Protein AF-O52167-F1 (afdb_monomer)

Sequence (144 aa):
MIRKQKMHEWLSVMEVNFSRTAKHECRLSRRKIILKLGDSGFYNKRTESLEGAYGLRHIWDKHRVEIGATSAEDIVIFLESILLAGAEVLIDPKKGQNKAIVVESGTGMMILELKKPNGEDPYYSIITAYDRKSHPGTKLHTLI

Foldseek 3Di:
DDDDDDDDDDKDKDFAAADDDDDPPPVNHGAIEIAGCWDDFDQDPVVRDTHPIFGLVCCVVPACVQLVHPDSVSVVVLVVVLSDFFWWWFFDPVPPPFWGTWTGDPQWIWTWGWDDDPPDDIHTYTGYIHRDDDDPGHTDDTGD

Mean predicted aligned error: 10.57 Å

Secondary structure (DSSP, 8-state):
-----------EEEE------SSS--TTTT-EEEE-S----EEETTTTEEES--SHHHHHHHTTTTTT-SSHHHHHHHHHHHTSTTPEEEE-TTS-TTS-EEEE-SS-EEEEEEE--TTS--EEEEEEEES----SSEEEEE--

Structure (mmCIF, N/CA/C/O backbone):
data_AF-O52167-F1
#
_entry.id   AF-O52167-F1
#
loop_
_atom_site.group_PDB
_atom_site.id
_atom_site.type_symbol
_atom_site.label_atom_id
_atom_site.label_alt_id
_atom_site.label_comp_id
_atom_site.label_asym_id
_atom_site.label_entity_id
_atom_site.label_seq_id
_atom_site.pdbx_PDB_ins_code
_atom_site.Cartn_x
_atom_site.Cartn_y
_atom_site.Cartn_z
_atom_site.occupancy
_atom_site.B_iso_or_equiv
_atom_site.auth_seq_id
_atom_site.auth_comp_id
_atom_site.auth_asym_id
_atom_site.auth_atom_id
_atom_site.pdbx_PDB_model_num
ATOM 1 N N . MET A 1 1 ? 21.454 27.025 -6.828 1.00 29.28 1 MET A N 1
ATOM 2 C CA . MET A 1 1 ? 20.191 27.622 -6.338 1.00 29.28 1 MET A CA 1
ATOM 3 C C . MET A 1 1 ? 19.038 26.802 -6.912 1.00 29.28 1 MET A C 1
ATOM 5 O O . MET A 1 1 ? 18.626 27.043 -8.035 1.00 29.28 1 MET A O 1
ATOM 9 N N . ILE A 1 2 ? 18.611 25.741 -6.220 1.00 26.80 2 ILE A N 1
ATOM 10 C CA . ILE A 1 2 ? 17.579 24.817 -6.724 1.00 26.80 2 ILE A CA 1
ATOM 11 C C . ILE A 1 2 ? 16.227 25.297 -6.192 1.00 26.80 2 ILE A C 1
ATOM 13 O O . ILE A 1 2 ? 16.041 25.440 -4.983 1.00 26.80 2 ILE A O 1
ATOM 17 N N . ARG A 1 3 ? 15.320 25.634 -7.114 1.00 24.84 3 ARG A N 1
ATOM 18 C CA . ARG A 1 3 ? 13.980 26.156 -6.826 1.00 24.84 3 ARG A CA 1
ATOM 19 C C . ARG A 1 3 ? 13.163 25.100 -6.074 1.00 24.84 3 ARG A C 1
ATOM 21 O O . ARG A 1 3 ? 12.954 24.005 -6.581 1.00 24.84 3 ARG A O 1
ATOM 28 N N . LYS A 1 4 ? 12.672 25.450 -4.881 1.00 29.34 4 LYS A N 1
ATOM 29 C CA . LYS A 1 4 ? 11.627 24.699 -4.172 1.00 29.34 4 LYS A CA 1
ATOM 30 C C . LYS A 1 4 ? 10.328 24.827 -4.969 1.00 29.34 4 LYS A C 1
ATOM 32 O O . LYS A 1 4 ? 9.713 25.892 -4.974 1.00 29.34 4 LYS A O 1
ATOM 37 N N . GLN A 1 5 ? 9.941 23.770 -5.669 1.00 30.61 5 GLN A N 1
ATOM 38 C CA . GLN A 1 5 ? 8.659 23.693 -6.361 1.00 30.61 5 GLN A CA 1
ATOM 39 C C . GLN A 1 5 ? 7.575 23.382 -5.317 1.00 30.61 5 GLN A C 1
ATOM 41 O O . GLN A 1 5 ? 7.679 22.409 -4.572 1.00 30.61 5 GLN A O 1
ATOM 46 N N . LYS A 1 6 ? 6.579 24.268 -5.202 1.00 30.95 6 LYS A N 1
ATOM 47 C CA . LYS A 1 6 ? 5.381 24.081 -4.372 1.00 30.95 6 LYS A CA 1
ATOM 48 C C . LYS A 1 6 ? 4.637 22.829 -4.854 1.00 30.95 6 LYS A C 1
ATOM 50 O O . LYS A 1 6 ? 4.077 22.850 -5.945 1.00 30.95 6 LYS A O 1
ATOM 55 N N . MET A 1 7 ? 4.616 21.771 -4.045 1.00 30.64 7 MET A N 1
ATOM 56 C CA . MET A 1 7 ? 3.681 20.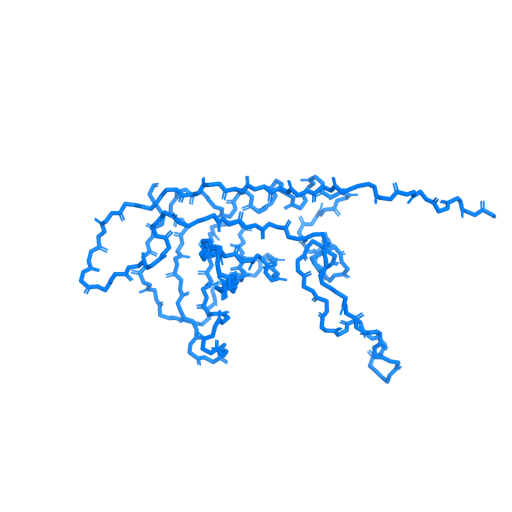654 -4.209 1.00 30.64 7 MET A CA 1
ATOM 57 C C . MET A 1 7 ? 2.301 21.126 -3.741 1.00 30.64 7 MET A C 1
ATOM 59 O O . MET A 1 7 ? 2.058 21.232 -2.542 1.00 30.64 7 MET A O 1
ATOM 63 N N . HIS A 1 8 ? 1.437 21.479 -4.691 1.00 31.03 8 HIS A N 1
ATOM 64 C CA . HIS A 1 8 ? 0.006 21.640 -4.446 1.00 31.03 8 HIS A CA 1
ATOM 65 C C . HIS A 1 8 ? -0.649 20.255 -4.299 1.00 31.03 8 HIS A C 1
ATOM 67 O O . HIS A 1 8 ? -0.150 19.271 -4.842 1.00 31.03 8 HIS A O 1
ATOM 73 N N . GLU A 1 9 ? -1.702 20.190 -3.486 1.00 34.00 9 GLU A N 1
ATOM 74 C CA . GLU A 1 9 ? -2.357 18.976 -2.990 1.00 34.00 9 GLU A CA 1
ATOM 75 C C . GLU A 1 9 ? -2.785 17.999 -4.096 1.00 34.00 9 GLU A C 1
ATOM 77 O O . GLU A 1 9 ? -3.625 18.327 -4.928 1.00 34.00 9 GLU A O 1
ATOM 82 N N . TRP A 1 10 ? -2.270 16.768 -4.041 1.00 37.44 10 TRP A N 1
ATOM 83 C CA . TRP A 1 10 ? -2.820 15.622 -4.764 1.00 37.44 10 TRP A CA 1
ATOM 84 C C . TRP A 1 10 ? -3.394 14.638 -3.740 1.00 37.44 10 TRP A C 1
ATOM 86 O O . TRP A 1 10 ? -2.651 13.936 -3.054 1.00 37.44 10 TRP A O 1
ATOM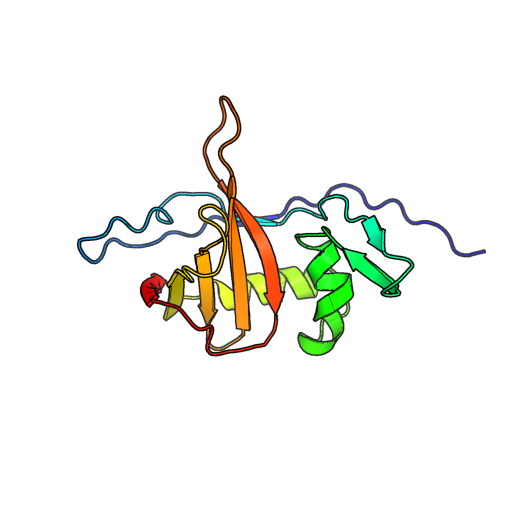 96 N N . LEU A 1 11 ? -4.720 14.610 -3.602 1.00 40.94 11 LEU A N 1
ATOM 97 C CA . LEU A 1 11 ? -5.449 13.528 -2.938 1.00 40.94 11 LEU A CA 1
ATOM 98 C C . LEU A 1 11 ? -5.950 12.589 -4.035 1.00 40.94 11 LEU A C 1
ATOM 100 O O . LEU A 1 11 ? -6.863 12.949 -4.773 1.00 40.94 11 LEU A O 1
ATOM 104 N N . SER A 1 12 ? -5.357 11.399 -4.150 1.00 47.16 12 SER A N 1
ATOM 105 C CA . SER A 1 12 ? -5.941 10.335 -4.970 1.00 47.16 12 SER A CA 1
ATOM 106 C C . SER A 1 12 ? -6.879 9.503 -4.097 1.00 47.16 12 SER A C 1
ATOM 108 O O . SER A 1 12 ? -6.481 8.994 -3.041 1.00 47.16 12 SER A O 1
ATOM 110 N N . VAL A 1 13 ? -8.143 9.422 -4.510 1.00 45.16 13 VAL A N 1
ATOM 111 C CA . VAL A 1 13 ? -9.182 8.620 -3.859 1.00 45.16 13 VAL A CA 1
ATOM 112 C C . VAL A 1 13 ? -9.483 7.441 -4.769 1.00 45.16 13 VAL A C 1
ATOM 114 O O . VAL A 1 13 ? -9.941 7.633 -5.891 1.00 45.16 13 VAL A O 1
ATOM 117 N N . MET A 1 14 ? -9.246 6.230 -4.271 1.00 49.22 14 MET A N 1
ATOM 118 C CA . MET A 1 14 ? -9.594 4.992 -4.962 1.00 49.22 14 MET A CA 1
ATOM 119 C C . MET A 1 14 ? -10.823 4.375 -4.293 1.00 49.22 14 MET A C 1
ATOM 121 O O . MET A 1 14 ? -10.848 4.148 -3.078 1.00 49.22 14 MET A O 1
ATOM 125 N N . GLU A 1 15 ? -11.856 4.099 -5.085 1.00 43.94 15 GLU A N 1
ATOM 126 C CA . GLU A 1 15 ? -13.017 3.325 -4.650 1.00 43.94 15 GLU A CA 1
ATOM 127 C C . GLU A 1 15 ? -12.878 1.890 -5.156 1.00 43.94 15 GLU A C 1
ATOM 129 O O . GLU A 1 15 ? -12.852 1.643 -6.358 1.00 43.94 15 GLU A O 1
ATOM 134 N N . VAL A 1 16 ? -12.774 0.938 -4.228 1.00 44.91 16 VAL A N 1
ATOM 135 C CA . VAL A 1 16 ? -12.648 -0.488 -4.547 1.00 44.91 16 VAL A CA 1
ATOM 136 C C . VAL A 1 16 ? -13.890 -1.215 -4.045 1.00 44.91 16 VAL A C 1
ATOM 138 O O . VAL A 1 16 ? -14.252 -1.129 -2.867 1.00 44.91 16 VAL A O 1
ATOM 141 N N . ASN A 1 17 ? -14.559 -1.932 -4.946 1.00 39.12 17 ASN A N 1
ATOM 142 C CA . ASN A 1 17 ? -15.741 -2.727 -4.634 1.00 39.12 17 ASN A CA 1
ATOM 143 C C . ASN A 1 17 ? -15.336 -4.178 -4.349 1.00 39.12 17 ASN A C 1
ATOM 145 O O . ASN A 1 17 ? -14.731 -4.833 -5.186 1.00 39.12 17 ASN A O 1
ATOM 149 N N . PHE A 1 18 ? -15.696 -4.690 -3.171 1.00 39.56 18 PHE A N 1
ATOM 150 C CA . PHE A 1 18 ? -15.477 -6.086 -2.775 1.00 39.56 18 PHE A CA 1
ATOM 151 C C . PHE A 1 18 ? -16.808 -6.830 -2.853 1.00 39.56 18 PHE A C 1
ATOM 153 O O . PHE A 1 18 ? -17.823 -6.319 -2.364 1.00 39.56 18 PHE A O 1
ATOM 160 N N . SER A 1 19 ? -16.823 -8.039 -3.409 1.00 32.31 19 SER A N 1
ATOM 161 C CA . SER A 1 19 ? -18.024 -8.873 -3.383 1.00 32.31 19 SER A CA 1
ATOM 162 C C . SER A 1 19 ? -18.084 -9.743 -2.126 1.00 32.31 19 SER A C 1
ATOM 164 O O . SER A 1 19 ? -17.083 -10.094 -1.509 1.00 32.31 19 SER A O 1
ATOM 166 N N . ARG A 1 20 ? -19.304 -10.063 -1.690 1.00 33.22 20 ARG A N 1
ATOM 167 C CA . ARG A 1 20 ? -19.552 -10.868 -0.490 1.00 33.22 20 ARG A CA 1
ATOM 168 C C . ARG A 1 20 ? -19.141 -12.321 -0.721 1.00 33.22 20 ARG A C 1
ATOM 170 O O . ARG A 1 20 ? -19.881 -13.036 -1.387 1.00 33.22 20 ARG A O 1
ATOM 177 N N . THR A 1 21 ? -18.112 -12.811 -0.033 1.00 29.30 21 THR A N 1
ATOM 178 C CA . THR A 1 21 ? -18.033 -14.243 0.306 1.00 29.30 21 THR A CA 1
ATOM 179 C C . THR A 1 21 ? -17.418 -14.504 1.687 1.00 29.30 21 THR A C 1
ATOM 181 O O . THR A 1 21 ? -16.392 -13.942 2.053 1.00 29.30 21 THR A O 1
ATOM 184 N N . ALA A 1 22 ? -18.101 -15.413 2.400 1.00 27.67 22 ALA A N 1
ATOM 185 C CA . ALA A 1 22 ? -17.777 -16.128 3.643 1.00 27.67 22 ALA A CA 1
ATOM 186 C C . ALA A 1 22 ? -17.761 -15.358 4.987 1.00 27.67 22 ALA A C 1
ATOM 188 O O . ALA A 1 22 ? -16.900 -14.533 5.233 1.00 27.67 22 ALA A O 1
ATOM 189 N N . LYS A 1 23 ? -18.721 -15.746 5.854 1.00 29.69 23 LYS A N 1
ATOM 190 C CA . LYS A 1 23 ? -18.917 -15.725 7.335 1.00 29.69 23 LYS A CA 1
ATOM 191 C C . LYS A 1 23 ? -18.098 -14.827 8.293 1.00 29.69 23 LYS A C 1
ATOM 193 O O . LYS A 1 23 ? -18.551 -14.640 9.418 1.00 29.69 23 LYS A O 1
ATOM 198 N N . HIS A 1 24 ? -16.987 -14.225 7.891 1.00 31.55 24 HIS A N 1
ATOM 199 C CA . HIS A 1 24 ? -16.373 -13.085 8.562 1.00 31.55 24 HIS A CA 1
ATOM 200 C C . HIS A 1 24 ? -16.565 -11.863 7.671 1.00 31.55 24 HIS A C 1
ATOM 202 O O . HIS A 1 24 ? -16.050 -11.801 6.562 1.00 31.55 24 HIS A O 1
ATOM 208 N N . GLU A 1 25 ? -17.350 -10.898 8.144 1.00 33.50 25 GLU A N 1
ATOM 209 C CA . GLU A 1 25 ? -17.600 -9.641 7.444 1.00 33.50 25 GLU A CA 1
ATOM 210 C C . GLU A 1 25 ? -16.261 -8.957 7.113 1.00 33.50 25 GLU A C 1
ATOM 212 O O . GLU A 1 25 ? -15.618 -8.346 7.972 1.00 33.50 25 GLU A O 1
ATOM 217 N N . CYS A 1 26 ? -15.802 -9.086 5.867 1.00 39.44 26 CYS A N 1
ATOM 218 C CA . CYS A 1 26 ? -14.643 -8.360 5.381 1.00 39.44 26 CYS A CA 1
ATOM 219 C C . CYS A 1 26 ? -15.050 -6.883 5.281 1.00 39.44 26 CYS A C 1
ATOM 221 O O . CYS A 1 26 ? -15.629 -6.442 4.291 1.00 39.44 26 CYS A O 1
ATOM 223 N N . ARG A 1 27 ? -14.783 -6.113 6.346 1.00 49.56 27 ARG A N 1
ATOM 224 C CA . ARG A 1 27 ? -15.157 -4.689 6.515 1.00 49.56 27 ARG A CA 1
ATOM 225 C C . ARG A 1 27 ? -14.547 -3.730 5.478 1.00 49.56 27 ARG A C 1
ATOM 227 O O . ARG A 1 27 ? -14.709 -2.517 5.599 1.00 49.56 27 ARG A O 1
ATOM 234 N N . LEU A 1 28 ? -13.841 -4.275 4.494 1.00 53.72 28 LEU A N 1
ATOM 235 C CA . LEU A 1 28 ? -13.347 -3.584 3.314 1.00 53.72 28 LEU A CA 1
ATOM 236 C C . LEU A 1 28 ? -14.449 -3.253 2.314 1.00 53.72 28 LEU A C 1
ATOM 238 O O . LEU A 1 28 ? -14.352 -2.234 1.634 1.00 53.72 28 LEU A O 1
ATOM 242 N N . SER A 1 29 ? -15.510 -4.064 2.244 1.00 51.91 29 SER A N 1
ATOM 243 C CA . SER A 1 29 ? -16.587 -3.827 1.289 1.00 51.91 29 SER A CA 1
ATOM 244 C C . SER A 1 29 ? -17.234 -2.467 1.574 1.00 51.91 29 SER A C 1
ATOM 246 O O . SER A 1 29 ? -17.934 -2.334 2.579 1.00 51.91 29 SER A O 1
ATOM 248 N N . ARG A 1 30 ? -17.031 -1.493 0.671 1.00 60.66 30 ARG A N 1
ATOM 249 C CA . ARG A 1 30 ? -17.636 -0.139 0.633 1.00 60.66 30 ARG A CA 1
ATOM 250 C C . ARG A 1 30 ? -16.892 1.001 1.337 1.00 60.66 30 ARG A C 1
ATOM 252 O O . ARG A 1 30 ? -17.498 2.042 1.573 1.00 60.66 30 ARG A O 1
ATOM 259 N N . ARG A 1 31 ? -15.612 0.855 1.680 1.00 71.31 31 ARG A N 1
ATOM 260 C CA . ARG A 1 31 ? -14.835 1.977 2.241 1.00 71.31 31 ARG A CA 1
ATOM 261 C C . ARG A 1 31 ? -13.834 2.521 1.236 1.00 71.31 31 ARG A C 1
ATOM 263 O O . ARG A 1 31 ? -13.198 1.756 0.520 1.00 71.31 31 ARG A O 1
ATOM 270 N N . LYS A 1 32 ? -13.671 3.845 1.236 1.00 80.88 32 LYS A N 1
ATOM 271 C CA . LYS A 1 32 ? -12.671 4.540 0.418 1.00 80.88 32 LYS A CA 1
ATOM 272 C C . LYS A 1 32 ? -11.265 4.121 0.840 1.00 80.88 32 LYS A C 1
ATOM 274 O O . LYS A 1 32 ? -10.989 4.023 2.040 1.00 80.88 32 LYS A O 1
ATOM 279 N N . ILE A 1 33 ? -10.388 3.915 -0.139 1.00 83.75 33 ILE A N 1
ATOM 280 C CA . ILE A 1 33 ? -8.947 3.784 0.066 1.00 83.75 33 ILE A CA 1
ATOM 281 C C . ILE A 1 33 ? -8.316 5.116 -0.340 1.00 83.75 33 ILE A C 1
ATOM 283 O O . ILE A 1 33 ? -8.546 5.619 -1.439 1.00 83.75 33 ILE A O 1
ATOM 287 N N . ILE A 1 34 ? -7.559 5.722 0.570 1.00 84.62 34 ILE A N 1
ATOM 288 C CA . ILE A 1 34 ? -7.004 7.065 0.401 1.00 84.62 34 ILE A CA 1
ATOM 289 C C . ILE A 1 34 ? -5.482 7.000 0.467 1.00 84.62 34 ILE A C 1
ATOM 291 O O . ILE A 1 34 ? -4.906 6.544 1.463 1.00 84.62 34 ILE A O 1
ATOM 295 N N . LEU A 1 35 ? -4.833 7.524 -0.575 1.00 83.19 35 LEU A N 1
ATOM 296 C CA . LEU A 1 35 ? -3.406 7.815 -0.564 1.00 83.19 35 LEU A CA 1
ATOM 297 C C . LEU A 1 35 ? -3.188 9.242 -0.061 1.00 83.19 35 LEU A C 1
ATOM 299 O O . LEU A 1 35 ? -3.494 10.216 -0.747 1.00 83.19 35 LEU A O 1
ATOM 303 N N . LYS A 1 36 ? -2.626 9.376 1.139 1.00 82.56 36 LYS A N 1
ATOM 304 C CA . LYS A 1 36 ? -2.165 10.675 1.6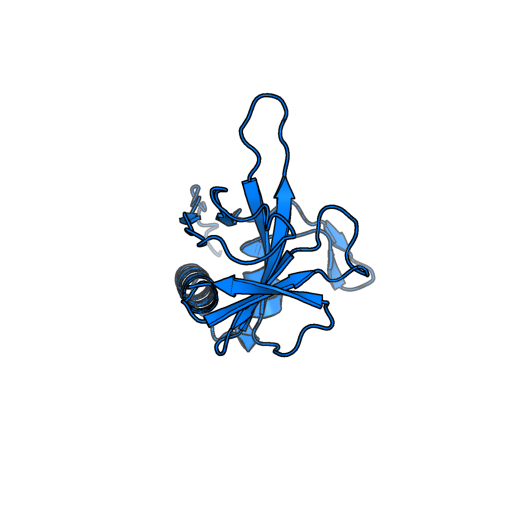38 1.00 82.56 36 LYS A CA 1
ATOM 305 C C . LYS A 1 36 ? -0.793 11.000 1.055 1.00 82.56 36 LYS A C 1
ATOM 307 O O . LYS A 1 36 ? 0.052 10.111 0.954 1.00 82.56 36 LYS A O 1
ATOM 312 N N . LEU A 1 37 ? -0.543 12.279 0.761 1.00 73.69 37 LEU A N 1
ATOM 313 C CA . LEU A 1 37 ? 0.770 12.774 0.315 1.00 73.69 37 LEU A CA 1
ATOM 314 C C . LEU A 1 37 ? 1.901 12.378 1.268 1.00 73.69 37 LEU A C 1
ATOM 316 O O . LEU A 1 37 ? 3.011 12.077 0.840 1.00 73.69 37 LEU A O 1
ATOM 320 N N . GLY A 1 38 ? 1.612 12.366 2.561 1.00 66.81 38 GLY A N 1
ATOM 321 C CA . GLY A 1 38 ? 2.551 11.977 3.591 1.00 66.81 38 GLY A CA 1
ATOM 322 C C . GLY A 1 38 ? 2.080 12.482 4.943 1.00 66.81 38 GLY A C 1
ATOM 323 O O . GLY A 1 38 ? 1.840 13.679 5.070 1.00 66.81 38 GLY A O 1
ATOM 324 N N . ASP A 1 39 ? 1.964 11.612 5.945 1.00 57.72 3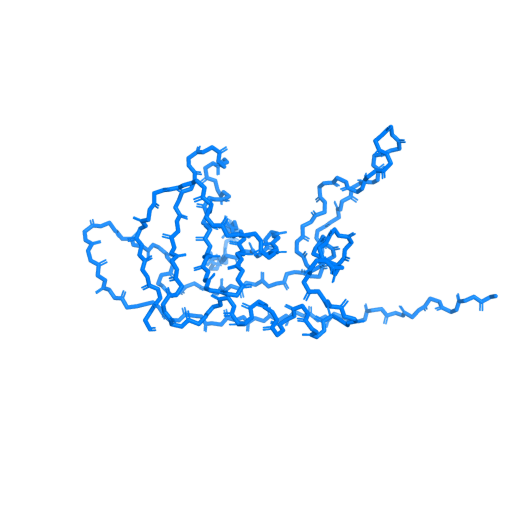9 ASP A N 1
ATOM 325 C CA . ASP A 1 39 ? 1.930 12.098 7.330 1.00 57.72 39 ASP A CA 1
ATOM 326 C C . ASP A 1 39 ? 3.344 12.562 7.727 1.00 57.72 39 ASP A C 1
ATOM 328 O O . ASP A 1 39 ? 4.349 12.020 7.250 1.00 57.72 39 ASP A O 1
ATOM 332 N N . SER A 1 40 ? 3.421 13.584 8.584 1.00 53.28 40 SER A N 1
ATOM 333 C CA . SER A 1 40 ? 4.674 14.148 9.089 1.00 53.28 40 SER A CA 1
ATOM 334 C C . SER A 1 40 ? 5.494 13.080 9.817 1.00 53.28 40 SER A C 1
ATOM 336 O O . SER A 1 40 ? 5.270 12.803 10.994 1.00 53.28 40 SER A O 1
ATOM 338 N N . GLY A 1 41 ? 6.467 12.490 9.128 1.00 61.06 41 GLY A N 1
ATOM 339 C CA . GLY A 1 41 ? 7.539 11.755 9.784 1.00 61.06 41 GLY A CA 1
ATOM 340 C C . GLY A 1 41 ? 8.533 12.703 10.447 1.00 61.06 41 GLY A C 1
ATOM 341 O O . GLY A 1 41 ? 8.640 13.874 10.080 1.00 61.06 41 GLY A O 1
ATOM 342 N N . PHE A 1 42 ? 9.302 12.193 11.399 1.00 63.03 42 PHE A N 1
ATOM 343 C CA . PHE A 1 42 ? 10.469 12.883 11.933 1.00 63.03 42 PHE A CA 1
ATOM 344 C C . PHE A 1 42 ? 11.739 12.216 11.406 1.00 63.03 42 PHE A C 1
ATOM 346 O O . PHE A 1 42 ? 11.813 10.999 11.248 1.00 63.03 42 PHE A O 1
ATOM 353 N N . TYR A 1 43 ? 12.760 13.017 11.109 1.00 66.19 43 TYR A N 1
ATOM 354 C CA . TYR A 1 43 ? 14.065 12.476 10.750 1.00 66.19 43 TYR A CA 1
ATOM 355 C C . TYR A 1 43 ? 14.799 12.054 12.025 1.00 66.19 43 TYR A C 1
ATOM 357 O O . TYR A 1 43 ? 15.221 12.901 12.818 1.00 66.19 43 TYR A O 1
ATOM 365 N N . ASN A 1 44 ? 14.956 10.749 12.231 1.00 72.44 44 ASN A N 1
ATOM 366 C CA . ASN A 1 44 ? 15.787 10.219 13.296 1.00 72.44 44 ASN A CA 1
ATOM 367 C C . ASN A 1 44 ? 17.260 10.355 12.894 1.00 72.44 44 ASN A C 1
ATOM 369 O O . ASN A 1 44 ? 17.779 9.588 12.083 1.00 72.44 44 ASN A O 1
ATOM 373 N N . LYS A 1 45 ? 17.942 11.333 13.502 1.00 77.56 45 LYS A N 1
ATOM 374 C CA . LYS A 1 45 ? 19.369 11.605 13.272 1.00 77.56 45 LYS A CA 1
ATOM 375 C C . LYS A 1 45 ? 20.285 10.451 13.684 1.00 77.56 45 LYS A C 1
ATOM 377 O O . LYS A 1 45 ? 21.366 10.338 13.130 1.00 77.56 45 LYS A O 1
ATOM 382 N N . ARG A 1 46 ? 19.880 9.608 14.641 1.00 83.12 46 ARG A N 1
ATOM 383 C CA . ARG A 1 46 ? 20.699 8.488 15.132 1.00 83.12 46 ARG A CA 1
ATOM 384 C C . ARG A 1 46 ? 20.748 7.338 14.133 1.00 83.12 46 ARG A C 1
ATOM 386 O O . ARG A 1 46 ? 21.769 6.681 14.004 1.00 83.12 46 ARG A O 1
ATOM 393 N N . THR A 1 47 ? 19.626 7.069 13.476 1.00 77.88 47 THR A N 1
ATOM 394 C CA . THR A 1 47 ? 19.498 5.996 12.478 1.00 77.88 47 THR A CA 1
ATOM 395 C C . THR A 1 47 ? 19.600 6.513 11.045 1.00 77.88 47 THR A C 1
ATOM 397 O O . THR A 1 47 ? 19.388 5.744 10.117 1.00 77.88 47 THR A O 1
ATOM 400 N N . GLU A 1 48 ? 19.796 7.824 10.881 1.00 73.50 48 GLU A N 1
ATOM 401 C CA . GLU A 1 48 ? 19.777 8.536 9.598 1.00 73.50 48 GLU A CA 1
ATOM 402 C C . GLU A 1 48 ? 18.559 8.178 8.732 1.00 73.50 48 GLU A C 1
ATOM 404 O O . GLU A 1 48 ? 18.651 7.914 7.534 1.00 73.50 48 GLU A O 1
ATOM 409 N N . SER A 1 49 ? 17.380 8.119 9.358 1.00 63.06 49 SER A N 1
ATOM 410 C CA . SER A 1 49 ? 16.182 7.601 8.702 1.00 63.06 49 SER A CA 1
ATOM 411 C C . SER A 1 49 ? 14.938 8.421 9.032 1.00 63.06 49 SER A C 1
ATOM 413 O O . SER A 1 49 ? 14.771 8.905 10.149 1.00 63.06 49 SER A O 1
ATOM 415 N N . LEU A 1 50 ? 14.061 8.608 8.042 1.00 63.25 50 LEU A N 1
ATOM 416 C CA . LEU A 1 50 ? 12.713 9.131 8.265 1.00 63.25 50 LEU A CA 1
ATOM 417 C C . LEU A 1 50 ? 11.871 8.067 8.970 1.00 63.25 50 LEU A C 1
ATOM 419 O O . LEU A 1 50 ? 11.594 7.009 8.401 1.00 63.25 50 LEU A O 1
ATOM 423 N N . GLU A 1 51 ? 11.460 8.376 10.193 1.00 64.44 51 GLU A N 1
ATOM 424 C CA . GLU A 1 51 ? 10.565 7.571 11.015 1.00 64.44 51 GLU A CA 1
ATOM 425 C C . GLU A 1 51 ? 9.176 8.211 11.059 1.00 64.44 51 GLU A C 1
ATOM 427 O O . GLU A 1 51 ? 9.028 9.428 10.979 1.00 64.44 51 GLU A O 1
ATOM 432 N N . GLY A 1 52 ? 8.127 7.394 11.157 1.00 62.97 52 GLY A N 1
ATOM 433 C CA . GLY A 1 52 ? 6.751 7.885 11.295 1.00 62.97 52 GLY A CA 1
ATOM 434 C C . GLY A 1 52 ? 6.139 8.541 10.049 1.00 62.97 52 GLY A C 1
ATOM 435 O O . GLY A 1 52 ? 4.983 8.946 10.111 1.00 62.97 52 GLY A O 1
ATOM 436 N N . ALA A 1 53 ? 6.863 8.628 8.928 1.00 65.31 53 ALA A N 1
ATOM 437 C CA . ALA A 1 53 ? 6.274 8.996 7.642 1.00 65.31 53 ALA A CA 1
ATOM 438 C C . ALA A 1 53 ? 5.462 7.814 7.092 1.00 65.31 53 ALA A C 1
ATOM 440 O O . ALA A 1 53 ? 5.951 6.684 7.098 1.00 65.31 53 ALA A O 1
ATOM 441 N N . TYR A 1 54 ? 4.263 8.087 6.579 1.00 81.00 54 TYR A N 1
ATOM 442 C CA . TYR A 1 54 ? 3.361 7.109 5.954 1.00 81.00 54 TYR A CA 1
ATOM 443 C C . TYR A 1 54 ? 2.741 7.692 4.685 1.00 81.00 54 TYR A C 1
ATOM 445 O O . TYR A 1 54 ? 2.716 8.909 4.537 1.00 81.00 54 TYR A O 1
ATOM 453 N N . GLY A 1 55 ? 2.217 6.855 3.794 1.00 83.81 55 GLY A N 1
ATOM 454 C CA . GLY A 1 55 ? 1.596 7.280 2.537 1.00 83.81 55 GLY A CA 1
ATOM 455 C C . GLY A 1 55 ? 2.615 7.508 1.421 1.00 83.81 55 GLY A C 1
ATOM 456 O O . GLY A 1 55 ? 3.694 6.912 1.422 1.00 83.81 55 GLY A O 1
ATOM 457 N N . LEU A 1 56 ? 2.283 8.378 0.465 1.00 85.38 56 LEU A N 1
ATOM 458 C CA . LEU A 1 56 ? 3.062 8.585 -0.761 1.00 85.38 56 LEU A CA 1
ATOM 459 C C . LEU A 1 56 ? 4.518 8.958 -0.464 1.00 85.38 56 LEU A C 1
ATOM 461 O O . LEU A 1 56 ? 5.427 8.386 -1.057 1.00 85.38 56 LEU A O 1
ATOM 465 N N . ARG A 1 57 ? 4.759 9.861 0.494 1.00 83.25 57 ARG A N 1
ATOM 466 C CA . ARG A 1 57 ? 6.116 10.273 0.873 1.00 83.25 57 ARG A CA 1
ATOM 467 C C . ARG A 1 57 ? 6.965 9.110 1.377 1.00 83.25 57 ARG A C 1
ATOM 469 O O . ARG A 1 57 ? 8.139 9.028 1.034 1.00 83.25 57 ARG A O 1
ATOM 476 N N . HIS A 1 58 ? 6.381 8.214 2.171 1.00 84.69 58 HIS A N 1
ATOM 477 C CA . HIS A 1 58 ? 7.092 7.042 2.675 1.00 84.69 58 HIS A CA 1
ATOM 478 C C . HIS A 1 58 ? 7.455 6.084 1.539 1.00 84.69 58 HIS A C 1
ATOM 480 O O . HIS A 1 58 ? 8.604 5.658 1.447 1.00 84.69 58 HIS A O 1
ATOM 486 N N . ILE A 1 59 ? 6.503 5.808 0.644 1.00 87.88 59 ILE A N 1
ATOM 487 C CA . ILE A 1 59 ? 6.729 4.966 -0.537 1.00 87.88 59 ILE A CA 1
ATOM 488 C C . ILE A 1 59 ? 7.817 5.587 -1.420 1.00 87.88 59 ILE A C 1
ATOM 490 O O . ILE A 1 59 ? 8.765 4.913 -1.808 1.00 87.88 59 ILE A O 1
ATOM 494 N N . TRP A 1 60 ? 7.757 6.896 -1.655 1.00 87.19 60 TRP A N 1
ATOM 495 C CA . TRP A 1 60 ? 8.762 7.608 -2.437 1.00 87.19 60 TRP A CA 1
ATOM 496 C C . TRP A 1 60 ? 10.164 7.544 -1.818 1.00 87.19 60 TRP A C 1
ATOM 498 O O . TRP A 1 60 ? 11.153 7.334 -2.520 1.00 87.19 60 TRP A O 1
ATOM 508 N N . ASP A 1 61 ? 10.281 7.752 -0.509 1.00 84.44 61 ASP A N 1
ATOM 509 C CA . ASP A 1 61 ? 11.586 7.822 0.151 1.00 84.44 61 ASP A CA 1
ATOM 510 C C . ASP A 1 61 ? 12.210 6.440 0.379 1.00 84.44 61 ASP A C 1
ATOM 512 O O . ASP A 1 61 ? 13.435 6.324 0.378 1.00 84.44 61 ASP A O 1
ATOM 516 N N . LYS A 1 62 ? 11.393 5.399 0.587 1.00 86.38 62 LYS A N 1
ATOM 517 C CA . LYS A 1 62 ? 11.867 4.055 0.957 1.00 86.38 62 LYS A CA 1
ATOM 518 C C . LYS A 1 62 ? 11.788 3.035 -0.169 1.00 86.38 62 LYS A C 1
ATOM 520 O O . LYS A 1 62 ? 12.648 2.165 -0.235 1.00 86.38 62 LYS A O 1
ATOM 525 N N . HIS A 1 63 ? 10.790 3.156 -1.033 1.00 90.62 63 HIS A N 1
ATOM 526 C CA . HIS A 1 63 ? 10.374 2.085 -1.931 1.00 90.62 63 HIS A CA 1
ATOM 527 C C . HIS A 1 63 ? 10.428 2.476 -3.416 1.00 90.62 63 HIS A C 1
ATOM 529 O O . HIS A 1 63 ? 10.364 1.604 -4.270 1.00 90.62 63 HIS A O 1
ATOM 535 N N . ARG A 1 64 ? 10.637 3.754 -3.781 1.00 90.69 64 ARG A N 1
ATOM 536 C CA . ARG A 1 64 ? 10.646 4.157 -5.206 1.00 90.69 64 ARG A CA 1
ATOM 537 C C . ARG A 1 64 ? 11.641 3.375 -6.070 1.00 90.69 64 ARG A C 1
ATOM 539 O O . ARG A 1 64 ? 11.351 3.097 -7.222 1.00 90.69 64 ARG A O 1
ATOM 546 N N . VAL A 1 65 ? 12.805 3.023 -5.517 1.00 90.31 65 VAL A N 1
ATOM 547 C CA . VAL A 1 65 ? 13.862 2.323 -6.265 1.00 90.31 65 VAL A CA 1
ATOM 548 C C . VAL A 1 65 ? 13.474 0.872 -6.534 1.00 90.31 65 VAL A C 1
ATOM 550 O O . VAL A 1 65 ? 13.639 0.403 -7.653 1.00 90.31 65 VAL A O 1
ATOM 553 N N . GLU A 1 66 ? 12.942 0.171 -5.533 1.00 90.25 66 GLU A N 1
ATOM 554 C CA . GLU A 1 66 ? 12.530 -1.236 -5.668 1.00 90.25 66 GLU A CA 1
ATOM 555 C C . GLU A 1 66 ? 11.291 -1.400 -6.560 1.00 90.25 66 GLU A C 1
ATOM 557 O O . GLU A 1 66 ? 11.222 -2.368 -7.305 1.00 90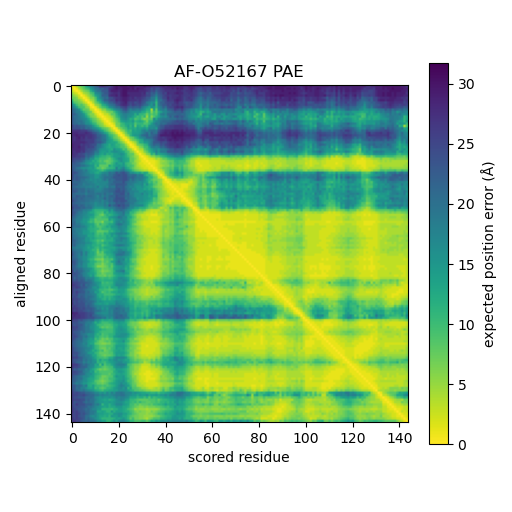.25 66 GLU A O 1
ATOM 562 N N . ILE A 1 67 ? 10.352 -0.445 -6.554 1.00 90.62 67 ILE A N 1
ATOM 563 C CA . ILE A 1 67 ? 9.161 -0.490 -7.421 1.00 90.62 67 ILE A CA 1
ATOM 564 C C . ILE A 1 67 ? 9.402 0.155 -8.796 1.00 90.62 67 ILE A C 1
ATOM 566 O O . ILE A 1 67 ? 8.487 0.217 -9.611 1.00 90.62 67 ILE A O 1
ATOM 570 N N . GLY A 1 68 ? 10.612 0.666 -9.059 1.00 91.88 68 GLY A N 1
ATOM 571 C CA . GLY A 1 68 ? 10.972 1.301 -10.331 1.00 91.88 68 GLY A CA 1
ATOM 572 C C . GLY A 1 68 ? 10.287 2.647 -10.604 1.00 91.88 68 GLY A C 1
ATOM 573 O O . GLY A 1 68 ? 10.204 3.060 -11.758 1.00 91.88 68 GLY A O 1
ATOM 574 N N . ALA A 1 69 ? 9.799 3.341 -9.573 1.00 91.25 69 ALA A N 1
ATOM 575 C CA . ALA A 1 69 ? 9.101 4.615 -9.716 1.00 91.25 69 ALA A CA 1
ATOM 576 C C . ALA A 1 69 ? 10.073 5.786 -9.937 1.00 91.25 69 ALA A C 1
ATOM 578 O O . ALA A 1 69 ? 10.998 6.026 -9.152 1.00 91.25 69 ALA A O 1
ATOM 579 N N . THR A 1 70 ? 9.810 6.563 -10.985 1.00 93.31 70 THR A N 1
ATOM 580 C CA . THR A 1 70 ? 10.537 7.790 -11.346 1.00 93.31 70 THR A CA 1
ATOM 581 C C . THR A 1 70 ? 9.727 9.058 -11.081 1.00 93.31 70 THR A C 1
ATOM 583 O O . THR A 1 70 ? 10.290 10.152 -11.016 1.00 93.31 70 THR A O 1
ATOM 586 N N . SER A 1 71 ? 8.419 8.906 -10.876 1.00 86.88 71 SER A N 1
ATOM 587 C CA . SER A 1 71 ? 7.448 9.966 -10.614 1.00 86.88 71 SER A CA 1
ATOM 588 C C . SER A 1 71 ? 6.433 9.555 -9.536 1.00 86.88 71 SER A C 1
ATOM 590 O O . SER A 1 71 ? 6.366 8.392 -9.128 1.00 86.88 71 SER A O 1
ATOM 592 N N . ALA A 1 72 ? 5.666 10.519 -9.018 1.00 81.69 72 ALA A N 1
ATOM 593 C CA . ALA A 1 72 ? 4.603 10.217 -8.057 1.00 81.69 72 ALA A CA 1
ATOM 594 C C . ALA A 1 72 ? 3.466 9.432 -8.729 1.00 81.69 72 ALA A C 1
ATOM 596 O O . ALA A 1 72 ? 2.846 8.575 -8.104 1.00 81.69 72 ALA A O 1
ATOM 597 N N . GLU A 1 73 ? 3.237 9.701 -10.010 1.00 85.75 73 GLU A N 1
ATOM 598 C CA . GLU A 1 73 ? 2.289 9.012 -10.873 1.00 85.75 73 GLU A CA 1
ATOM 599 C C . GLU A 1 73 ? 2.636 7.523 -11.005 1.00 85.75 73 GLU A C 1
ATOM 601 O O . GLU A 1 73 ? 1.745 6.688 -10.874 1.00 85.75 73 GLU A O 1
ATOM 606 N N . ASP A 1 74 ? 3.920 7.169 -11.134 1.00 86.50 74 ASP A N 1
ATOM 607 C CA . ASP A 1 74 ? 4.358 5.762 -11.170 1.00 86.50 74 ASP A CA 1
ATOM 608 C C . ASP A 1 74 ? 3.973 5.009 -9.886 1.00 86.50 74 ASP A C 1
ATOM 610 O O . ASP A 1 74 ? 3.602 3.837 -9.929 1.00 86.50 74 ASP A O 1
ATOM 614 N N . ILE A 1 75 ? 4.011 5.687 -8.731 1.00 87.50 75 ILE A N 1
ATOM 615 C CA . ILE A 1 75 ? 3.557 5.101 -7.462 1.00 87.50 75 ILE A CA 1
ATOM 616 C C . ILE A 1 75 ? 2.050 4.854 -7.493 1.00 87.50 75 ILE A C 1
ATOM 618 O O . ILE A 1 75 ? 1.596 3.814 -7.023 1.00 87.50 75 ILE A O 1
ATOM 622 N N . VAL A 1 76 ? 1.266 5.790 -8.029 1.00 86.25 76 VAL A N 1
ATOM 623 C CA . VAL A 1 76 ? -0.187 5.616 -8.156 1.00 86.25 76 VAL A CA 1
ATOM 624 C C . VAL A 1 76 ? -0.500 4.430 -9.069 1.00 86.25 76 VAL A C 1
ATOM 626 O O . VAL A 1 76 ? -1.264 3.560 -8.664 1.00 86.25 76 VAL A O 1
ATOM 629 N N . ILE A 1 77 ? 0.160 4.333 -10.226 1.00 88.19 77 ILE A N 1
ATOM 630 C CA . ILE A 1 77 ? 0.011 3.212 -11.169 1.00 88.19 77 ILE A CA 1
ATOM 631 C C . ILE A 1 77 ? 0.355 1.876 -10.492 1.00 88.19 77 ILE A C 1
ATOM 633 O O . ILE A 1 77 ? -0.370 0.892 -10.637 1.00 88.19 77 ILE A O 1
ATOM 637 N N . PHE A 1 78 ? 1.430 1.837 -9.703 1.00 90.06 78 PHE A N 1
ATOM 638 C CA . PHE A 1 78 ? 1.804 0.651 -8.932 1.00 90.06 78 PHE A CA 1
ATOM 639 C C . PHE A 1 78 ? 0.750 0.268 -7.878 1.00 90.06 78 PHE A C 1
ATOM 641 O O . PHE A 1 78 ? 0.436 -0.907 -7.694 1.00 90.06 78 PHE A O 1
ATOM 648 N N . LEU A 1 79 ? 0.165 1.245 -7.182 1.00 89.00 79 LEU A N 1
ATOM 649 C CA . LEU A 1 79 ? -0.904 0.988 -6.213 1.00 89.00 79 LEU A CA 1
ATOM 650 C C . LEU A 1 79 ? -2.168 0.444 -6.891 1.00 89.00 79 LEU A C 1
ATOM 652 O O . LEU A 1 79 ? -2.783 -0.485 -6.369 1.00 89.00 79 LEU A O 1
ATOM 656 N N . GLU A 1 80 ? -2.528 0.976 -8.059 1.00 86.75 80 GLU A N 1
ATOM 657 C CA . GLU A 1 80 ? -3.643 0.472 -8.868 1.00 86.75 80 GLU A CA 1
ATOM 658 C C . GLU A 1 80 ? -3.399 -0.965 -9.324 1.00 86.75 80 GLU A C 1
ATOM 660 O O . GLU A 1 80 ? -4.309 -1.790 -9.250 1.00 86.75 80 GLU A O 1
ATOM 665 N N . SER A 1 81 ? -2.164 -1.302 -9.714 1.00 87.44 81 SER A N 1
ATOM 666 C CA . SER A 1 81 ? -1.828 -2.664 -10.133 1.00 87.44 81 SER A CA 1
ATOM 667 C C . SER A 1 81 ? -1.939 -3.680 -8.991 1.00 87.44 81 SER A C 1
ATOM 669 O O . SER A 1 81 ? -2.218 -4.851 -9.241 1.00 87.44 81 SER A O 1
ATOM 671 N N . ILE A 1 82 ? -1.763 -3.244 -7.735 1.00 88.50 82 ILE A N 1
ATOM 672 C CA . ILE A 1 82 ? -1.987 -4.092 -6.556 1.00 88.50 82 ILE A CA 1
ATOM 673 C C . ILE A 1 82 ? -3.483 -4.312 -6.291 1.00 88.50 82 ILE A C 1
ATOM 675 O O . ILE A 1 82 ? -3.864 -5.379 -5.816 1.00 88.50 82 ILE A O 1
ATOM 679 N N . LEU A 1 83 ? -4.339 -3.333 -6.600 1.00 83.06 83 LEU A N 1
ATOM 680 C CA . LEU A 1 83 ? -5.791 -3.382 -6.365 1.00 83.06 83 LEU A CA 1
ATOM 681 C C . LEU A 1 83 ? -6.573 -4.080 -7.490 1.00 83.06 83 LEU A C 1
ATOM 683 O O . LEU A 1 83 ? -7.772 -3.851 -7.650 1.00 83.06 83 LEU A O 1
ATOM 687 N N . LEU A 1 84 ? -5.917 -4.938 -8.269 1.00 79.19 84 LEU A N 1
ATOM 688 C CA . LEU A 1 84 ? -6.565 -5.713 -9.322 1.00 79.19 84 LEU A CA 1
ATOM 689 C C . LEU A 1 84 ? -7.286 -6.951 -8.769 1.00 79.19 84 LEU A C 1
ATOM 691 O O . LEU A 1 84 ? -6.959 -7.482 -7.703 1.00 79.19 84 LEU A O 1
ATOM 695 N N . ALA A 1 85 ? -8.262 -7.441 -9.538 1.00 68.56 85 ALA A N 1
ATOM 696 C CA . ALA A 1 85 ? -8.937 -8.704 -9.261 1.00 68.56 85 ALA A CA 1
ATOM 697 C C . ALA A 1 85 ? -7.914 -9.841 -9.082 1.00 68.56 85 ALA A C 1
ATOM 699 O O . ALA A 1 85 ? -6.930 -9.947 -9.816 1.00 68.56 85 ALA A O 1
ATOM 700 N N . GLY A 1 86 ? -8.141 -10.688 -8.082 1.00 72.94 86 GLY A N 1
ATOM 701 C CA . GLY A 1 86 ? -7.213 -11.733 -7.659 1.00 72.94 86 GLY A CA 1
ATOM 702 C C . GLY A 1 86 ? -6.282 -11.332 -6.512 1.00 72.94 86 GLY A C 1
ATOM 703 O O . GLY A 1 86 ? -5.665 -12.222 -5.927 1.00 72.94 86 GLY A O 1
ATOM 704 N N . ALA A 1 87 ? -6.207 -10.051 -6.131 1.00 82.50 87 ALA A N 1
ATOM 705 C CA . ALA A 1 87 ? -5.405 -9.646 -4.980 1.00 82.50 87 ALA A CA 1
ATOM 706 C C . ALA A 1 87 ? -5.961 -10.226 -3.668 1.00 82.50 87 ALA A C 1
ATOM 708 O O . ALA A 1 87 ? -7.165 -10.233 -3.413 1.00 82.50 87 ALA A O 1
ATOM 709 N N . GLU A 1 88 ? -5.079 -10.724 -2.817 1.00 86.00 88 GLU A N 1
ATOM 710 C CA . GLU A 1 88 ? -5.395 -11.305 -1.527 1.00 86.00 88 GLU A CA 1
ATOM 711 C C . GLU A 1 88 ? -5.446 -10.239 -0.441 1.00 86.00 88 GLU A C 1
ATOM 713 O O . GLU A 1 88 ? -4.569 -9.390 -0.315 1.00 86.00 88 GLU A O 1
ATOM 718 N N . VAL A 1 89 ? -6.477 -10.323 0.388 1.00 85.38 89 VAL A N 1
ATOM 719 C CA . VAL A 1 89 ? -6.629 -9.511 1.586 1.00 85.38 89 VAL A CA 1
ATOM 720 C C . VAL A 1 89 ? -6.218 -10.352 2.781 1.00 85.38 89 VAL A C 1
ATOM 722 O O . VAL A 1 89 ? -6.859 -11.364 3.080 1.00 85.38 89 VAL A O 1
ATOM 725 N N . LEU A 1 90 ? -5.197 -9.907 3.502 1.00 86.31 90 LEU A N 1
ATOM 726 C CA . LEU A 1 90 ? -4.648 -10.596 4.662 1.00 86.31 90 LEU A CA 1
ATOM 727 C C . LEU A 1 90 ? -4.808 -9.742 5.925 1.00 86.31 90 LEU A C 1
ATOM 729 O O . LEU A 1 90 ? -4.719 -8.513 5.874 1.00 86.31 90 LEU A O 1
ATOM 733 N N . ILE A 1 91 ? -4.985 -10.409 7.068 1.00 81.56 91 ILE A N 1
ATOM 734 C CA . ILE A 1 91 ? -4.755 -9.811 8.388 1.00 81.56 91 ILE A CA 1
ATOM 735 C C . ILE A 1 91 ? -3.455 -10.343 8.979 1.00 81.56 91 ILE A C 1
ATOM 737 O O . ILE A 1 91 ? -3.296 -11.554 9.147 1.00 81.56 91 ILE A O 1
ATOM 741 N N . ASP A 1 92 ? -2.560 -9.427 9.352 1.00 79.25 92 ASP A N 1
ATOM 742 C CA . ASP A 1 92 ? -1.381 -9.732 10.165 1.00 79.25 92 ASP A CA 1
ATOM 743 C C . ASP A 1 92 ? -1.642 -9.339 11.635 1.00 79.25 92 ASP A C 1
ATOM 745 O O . ASP A 1 92 ? -1.666 -8.145 11.949 1.00 79.25 92 ASP A O 1
ATOM 749 N N . PRO A 1 93 ? -1.807 -10.306 12.562 1.00 69.88 93 PRO A N 1
ATOM 750 C CA . PRO A 1 93 ? -2.041 -10.024 13.979 1.00 69.88 93 PRO A CA 1
ATOM 751 C C . PRO A 1 93 ? -0.836 -9.372 14.677 1.00 69.88 93 PRO A C 1
ATOM 753 O O . PRO A 1 93 ? -0.985 -8.843 15.778 1.00 69.88 93 PRO A O 1
ATOM 756 N N . LYS A 1 94 ? 0.358 -9.395 14.066 1.00 74.31 94 LYS A N 1
ATOM 757 C CA . LYS A 1 94 ? 1.544 -8.690 14.575 1.00 74.31 94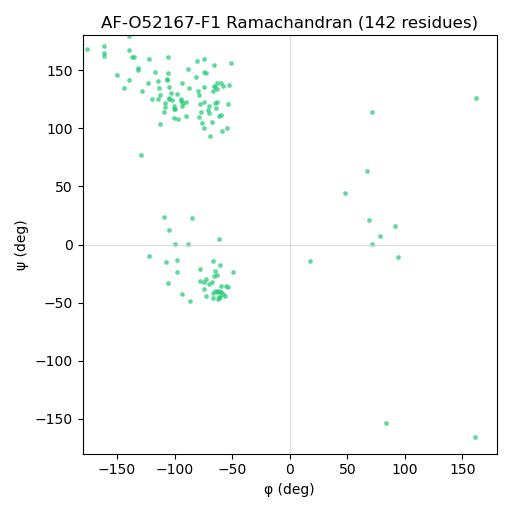 LYS A CA 1
ATOM 758 C C . LYS A 1 94 ? 1.491 -7.193 14.277 1.00 74.31 94 LYS A C 1
ATOM 760 O O . LYS A 1 94 ? 2.175 -6.412 14.941 1.00 74.31 94 LYS A O 1
ATOM 765 N N . LYS A 1 95 ? 0.697 -6.765 13.291 1.00 69.31 95 LYS A N 1
ATOM 766 C CA . LYS A 1 95 ? 0.409 -5.348 13.053 1.00 69.31 95 LYS A CA 1
ATOM 767 C C . LYS A 1 95 ? -0.663 -4.926 14.058 1.00 69.31 95 LYS A C 1
ATOM 769 O O . LYS A 1 95 ? -1.650 -5.626 14.251 1.00 69.31 95 LYS A O 1
ATOM 774 N N . GLY A 1 96 ? -0.455 -3.796 14.739 1.00 63.09 96 GLY A N 1
ATOM 775 C CA . GLY A 1 96 ? -1.376 -3.318 15.781 1.00 63.09 96 GLY A CA 1
ATOM 776 C C . GLY A 1 96 ? -2.837 -3.267 15.311 1.00 63.09 96 GLY A C 1
ATOM 777 O O . GLY A 1 96 ? -3.094 -3.125 14.119 1.00 63.09 96 GLY A O 1
ATOM 778 N N . GLN A 1 97 ? -3.790 -3.334 16.248 1.00 59.84 97 GLN A N 1
ATOM 779 C CA . GLN A 1 97 ? -5.224 -3.587 15.994 1.00 59.84 97 GLN A CA 1
ATOM 780 C C . GLN A 1 97 ? -5.895 -2.724 14.900 1.00 59.84 97 GLN A C 1
ATOM 782 O O . GLN A 1 97 ? -6.887 -3.156 14.318 1.00 59.84 97 GLN A O 1
ATOM 787 N N . ASN A 1 98 ? -5.366 -1.535 14.589 1.00 61.94 98 ASN A N 1
ATOM 788 C CA . ASN A 1 98 ? -5.900 -0.645 13.548 1.00 61.94 98 ASN A CA 1
ATOM 789 C C . ASN A 1 98 ? -5.175 -0.735 12.185 1.00 61.94 98 ASN A C 1
ATOM 791 O O . ASN A 1 98 ? -5.701 -0.232 11.193 1.00 61.94 98 ASN A O 1
ATOM 795 N N .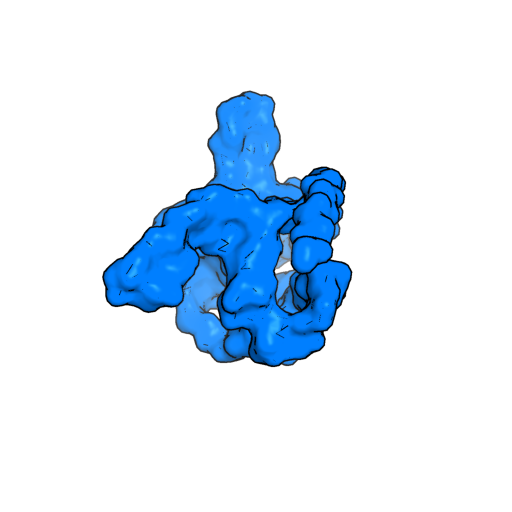 LYS A 1 99 ? -3.992 -1.363 12.115 1.00 60.34 99 LYS A N 1
ATOM 796 C CA . LYS A 1 99 ? -3.024 -1.272 10.997 1.00 60.34 99 LYS A CA 1
ATOM 797 C C . LYS A 1 99 ? -2.964 -2.493 10.074 1.00 60.34 99 LYS A C 1
ATOM 799 O O . LYS A 1 99 ? -1.998 -2.657 9.335 1.00 60.34 99 LYS A O 1
ATOM 804 N N . ALA A 1 100 ? -3.918 -3.402 10.177 1.00 62.78 100 ALA A N 1
ATOM 805 C CA . ALA A 1 100 ? -3.636 -4.793 9.853 1.00 62.78 100 ALA A CA 1
ATOM 806 C C . ALA A 1 100 ? -4.289 -5.303 8.568 1.00 62.78 100 ALA A C 1
ATOM 808 O O . ALA A 1 100 ? -4.488 -6.505 8.476 1.00 62.78 100 ALA A O 1
ATOM 809 N N . ILE A 1 101 ? -4.646 -4.452 7.600 1.00 83.19 101 ILE A N 1
ATOM 810 C CA . ILE A 1 101 ? -5.078 -4.973 6.297 1.00 83.19 101 ILE A CA 1
ATOM 811 C C . ILE A 1 101 ? -3.918 -4.887 5.324 1.00 83.19 101 ILE A C 1
ATOM 813 O O . ILE A 1 101 ? -3.443 -3.801 5.000 1.00 83.19 101 ILE A O 1
ATOM 817 N N . VAL A 1 102 ? -3.484 -6.048 4.861 1.00 85.12 102 VAL A N 1
ATOM 818 C CA . VAL A 1 102 ? -2.525 -6.172 3.773 1.00 85.12 102 VAL A CA 1
ATOM 819 C C . VAL A 1 102 ? -3.292 -6.570 2.526 1.00 85.12 102 VAL A C 1
ATOM 821 O O . VAL A 1 102 ? -4.091 -7.502 2.576 1.00 85.12 102 VAL A O 1
ATOM 824 N N . VAL A 1 103 ? -3.063 -5.855 1.430 1.00 86.94 103 VAL A N 1
ATOM 825 C CA . VAL A 1 103 ? -3.523 -6.266 0.102 1.00 86.94 103 VAL A CA 1
ATOM 826 C C . VAL A 1 103 ? -2.297 -6.691 -0.685 1.00 86.94 103 VAL A C 1
ATOM 828 O O . VAL A 1 103 ? -1.356 -5.913 -0.817 1.00 86.94 103 VAL A O 1
ATOM 831 N N . GLU A 1 104 ? -2.289 -7.927 -1.159 1.00 88.06 104 GLU A N 1
ATOM 832 C CA . GLU A 1 104 ? -1.174 -8.538 -1.876 1.00 88.06 104 GLU A CA 1
ATOM 833 C C . GLU A 1 104 ? -1.635 -9.028 -3.246 1.00 88.06 104 GLU A C 1
ATOM 835 O O . GLU A 1 104 ? -2.700 -9.612 -3.377 1.00 88.06 104 GLU A O 1
ATOM 840 N N . SER A 1 105 ? -0.827 -8.828 -4.276 1.00 86.62 105 SER A N 1
ATOM 841 C CA . SER A 1 105 ? -1.107 -9.288 -5.635 1.00 86.62 105 SER A CA 1
ATOM 842 C C . SER A 1 105 ? 0.157 -9.838 -6.298 1.00 86.62 105 SER A C 1
ATOM 844 O O . SER A 1 105 ? 1.260 -9.772 -5.751 1.00 86.62 105 SER A O 1
ATOM 846 N N . GLY A 1 106 ? 0.020 -10.306 -7.542 1.00 84.19 106 GLY A N 1
ATOM 847 C CA . GLY A 1 106 ? 1.165 -10.674 -8.373 1.00 84.19 106 GLY A CA 1
ATOM 848 C C . GLY A 1 106 ? 2.143 -9.523 -8.649 1.00 84.19 106 GLY A C 1
ATOM 849 O O . GLY A 1 106 ? 3.286 -9.800 -9.014 1.00 84.19 106 GLY A O 1
ATOM 850 N N . THR A 1 107 ? 1.751 -8.257 -8.458 1.00 86.12 107 THR A N 1
ATOM 851 C CA . THR A 1 107 ? 2.615 -7.090 -8.718 1.00 86.12 107 THR A CA 1
ATOM 852 C C . THR A 1 107 ? 3.291 -6.539 -7.467 1.00 86.12 107 THR A C 1
ATOM 854 O O . THR A 1 107 ? 4.331 -5.905 -7.586 1.00 86.12 107 THR A O 1
ATOM 857 N N . GLY A 1 108 ? 2.741 -6.780 -6.276 1.00 90.62 108 GLY A N 1
ATOM 858 C CA . GLY A 1 108 ? 3.296 -6.268 -5.022 1.00 90.62 108 GLY A CA 1
ATOM 859 C C . GLY A 1 108 ? 2.284 -6.277 -3.883 1.00 90.62 108 GLY A C 1
ATOM 860 O O . GLY A 1 108 ? 1.217 -6.887 -3.988 1.00 90.62 108 GLY A O 1
ATOM 861 N N . MET A 1 109 ? 2.610 -5.570 -2.803 1.00 91.31 109 MET A N 1
ATOM 862 C CA . MET A 1 109 ? 1.772 -5.476 -1.611 1.00 91.31 109 MET A CA 1
ATOM 863 C C . MET A 1 109 ? 1.580 -4.036 -1.133 1.00 91.31 109 MET A C 1
ATOM 865 O O . MET A 1 109 ? 2.464 -3.192 -1.275 1.00 91.31 109 MET A O 1
ATOM 869 N N . MET A 1 110 ? 0.447 -3.769 -0.485 1.00 90.00 110 MET A N 1
ATOM 870 C CA . MET A 1 110 ? 0.187 -2.527 0.241 1.00 90.00 110 MET A CA 1
ATOM 871 C C . MET A 1 110 ? -0.368 -2.793 1.637 1.00 90.00 110 MET A C 1
ATOM 873 O O . MET A 1 110 ? -1.062 -3.781 1.877 1.00 90.00 110 MET A O 1
ATOM 877 N N . ILE A 1 111 ? -0.070 -1.886 2.565 1.00 89.44 111 ILE A N 1
ATOM 878 C CA . ILE A 1 111 ? -0.542 -1.942 3.949 1.00 89.44 111 ILE A CA 1
ATOM 879 C C . ILE A 1 111 ? -1.509 -0.789 4.189 1.00 89.44 111 ILE A C 1
ATOM 881 O O . ILE A 1 111 ? -1.180 0.375 3.947 1.00 89.44 111 ILE A O 1
ATOM 885 N N . LEU A 1 112 ? -2.682 -1.121 4.716 1.00 86.88 112 LEU A N 1
ATOM 886 C CA . LEU A 1 112 ? -3.772 -0.200 4.993 1.00 86.88 112 LEU A CA 1
ATOM 887 C C . LEU A 1 112 ? -4.038 -0.102 6.499 1.00 86.88 112 LEU A C 1
ATOM 889 O O . LEU A 1 112 ? -4.063 -1.102 7.222 1.00 86.88 112 LEU A O 1
ATOM 893 N N . GLU A 1 113 ? -4.326 1.110 6.965 1.00 85.31 113 GLU A N 1
ATOM 894 C CA . GLU A 1 113 ? -4.855 1.364 8.307 1.00 85.31 113 GLU A CA 1
ATOM 895 C C . GLU A 1 113 ? -6.272 1.906 8.237 1.00 85.31 113 GLU A C 1
ATOM 897 O O . GLU A 1 113 ? -6.569 2.823 7.471 1.00 85.31 113 GLU A O 1
ATOM 902 N N . LEU A 1 114 ? -7.147 1.356 9.078 1.00 84.06 114 LEU A N 1
ATOM 903 C CA . LEU A 1 114 ? -8.504 1.855 9.213 1.00 84.06 114 LEU A CA 1
ATOM 904 C C . LEU A 1 114 ? -8.498 3.139 10.049 1.00 84.06 114 LEU A C 1
ATOM 906 O O . LEU A 1 114 ? -8.238 3.110 11.253 1.00 84.06 114 LEU A O 1
ATOM 910 N N . LYS A 1 115 ? -8.855 4.259 9.424 1.00 83.69 115 LYS A N 1
ATOM 911 C CA . LYS A 1 115 ? -9.108 5.533 10.097 1.00 83.69 115 LYS A CA 1
ATOM 912 C C . LYS A 1 115 ? -10.600 5.669 10.402 1.00 83.69 115 LYS A C 1
ATOM 914 O O . LYS A 1 115 ? -11.450 5.311 9.589 1.00 83.69 115 LYS A O 1
ATOM 919 N N . LYS A 1 116 ? -10.912 6.183 11.593 1.00 86.00 116 LYS A N 1
ATOM 920 C CA . LYS A 1 116 ? -12.276 6.468 12.069 1.00 86.00 116 LYS A CA 1
ATOM 921 C C . LYS A 1 116 ? -12.321 7.907 12.601 1.00 86.00 116 LYS A C 1
ATOM 923 O O . LYS A 1 116 ? -12.191 8.090 13.812 1.00 86.00 116 LYS A O 1
ATOM 928 N N . PRO A 1 117 ? -12.370 8.921 11.722 1.00 82.69 117 PRO A N 1
ATOM 929 C CA . PRO A 1 117 ? -12.457 10.311 12.158 1.00 82.69 117 PRO A CA 1
ATOM 930 C C . PRO A 1 117 ? -13.796 10.555 12.862 1.00 82.69 117 PRO A C 1
ATOM 932 O O . PRO A 1 117 ? -14.770 9.841 12.631 1.00 82.69 117 PRO A O 1
ATOM 935 N N . ASN A 1 118 ? -13.846 11.544 13.753 1.00 86.06 118 ASN A N 1
ATOM 936 C CA . ASN A 1 118 ? -15.077 11.861 14.468 1.00 86.06 118 ASN A CA 1
ATOM 937 C C . ASN A 1 118 ? -16.057 12.588 13.535 1.00 86.06 118 ASN A C 1
ATOM 939 O O . ASN A 1 118 ? -15.715 13.642 13.012 1.00 86.06 118 ASN A O 1
ATOM 943 N N . GLY A 1 119 ? -17.261 12.043 13.351 1.00 85.50 119 GLY A N 1
ATOM 944 C CA . GLY A 1 119 ? -18.295 12.648 12.502 1.00 85.50 119 GLY A CA 1
ATOM 945 C C . GLY A 1 119 ? -18.113 12.450 10.991 1.00 85.50 119 GLY A C 1
ATOM 946 O O . GLY A 1 119 ? -18.887 13.013 10.225 1.00 85.50 119 GLY A O 1
ATOM 947 N N . GLU A 1 120 ? -17.140 11.643 10.558 1.00 83.81 120 GLU A N 1
ATOM 948 C CA . GLU A 1 120 ? -16.908 11.305 9.147 1.00 83.81 120 GLU A CA 1
ATOM 949 C C . GLU A 1 120 ? -16.964 9.788 8.926 1.00 83.81 120 GLU A C 1
ATOM 951 O O . GLU A 1 120 ? -16.760 8.992 9.850 1.00 83.81 120 GLU A O 1
ATOM 956 N N . ASP A 1 121 ? -17.192 9.376 7.678 1.00 82.56 121 ASP A N 1
ATOM 957 C CA . ASP A 1 121 ? -17.178 7.963 7.313 1.00 82.56 121 ASP A CA 1
ATOM 958 C C . ASP A 1 121 ? -15.776 7.344 7.492 1.00 82.56 121 ASP A C 1
ATOM 960 O O . ASP A 1 121 ? -14.769 7.917 7.058 1.00 82.56 121 ASP A O 1
ATOM 964 N N . PRO A 1 122 ? -15.669 6.139 8.089 1.00 84.94 122 PRO A N 1
ATOM 965 C CA . PRO A 1 122 ? -14.401 5.428 8.178 1.00 84.94 122 PRO A CA 1
ATOM 966 C C . PRO A 1 122 ? -13.802 5.120 6.801 1.00 84.94 122 PRO A C 1
ATOM 968 O O . PRO A 1 122 ? -14.492 4.626 5.908 1.00 84.94 122 PRO A O 1
ATOM 971 N N . TYR A 1 123 ? -12.488 5.289 6.670 1.00 82.31 123 TYR A N 1
ATOM 972 C CA . TYR A 1 123 ? -11.745 5.028 5.434 1.00 82.31 123 TYR A CA 1
ATOM 973 C C . TYR A 1 123 ? -10.455 4.251 5.702 1.00 82.31 123 TYR A C 1
ATOM 975 O O . TYR A 1 123 ? -9.948 4.215 6.825 1.00 82.31 123 TYR A O 1
ATOM 983 N N . TYR A 1 124 ? -9.905 3.634 4.661 1.00 84.56 124 TYR A N 1
ATOM 984 C CA . TYR A 1 124 ? -8.590 3.006 4.705 1.00 84.56 124 TYR A CA 1
ATOM 985 C C . TYR A 1 124 ? -7.530 3.979 4.202 1.00 84.56 124 TYR A C 1
ATOM 987 O O . TYR A 1 124 ? -7.635 4.511 3.104 1.00 84.56 124 TYR A O 1
ATOM 995 N N . SER A 1 125 ? -6.503 4.224 5.008 1.00 85.31 125 SER A N 1
ATOM 996 C CA . SER A 1 125 ? -5.344 5.027 4.621 1.00 85.31 125 SER A CA 1
ATOM 997 C C . SER A 1 125 ? -4.215 4.104 4.183 1.00 85.31 125 SER A C 1
ATOM 999 O O . SER A 1 125 ? -3.852 3.197 4.935 1.00 85.31 125 SER A O 1
ATOM 1001 N N . ILE A 1 126 ? -3.623 4.361 3.016 1.00 87.50 126 ILE A N 1
ATOM 1002 C CA . ILE A 1 126 ? -2.416 3.653 2.572 1.00 87.50 126 ILE A CA 1
ATOM 1003 C C . ILE A 1 126 ? -1.242 4.104 3.444 1.00 87.50 126 ILE A C 1
ATOM 1005 O O . ILE A 1 126 ? -0.910 5.289 3.494 1.00 87.50 126 ILE A O 1
ATOM 1009 N N . ILE A 1 127 ? -0.632 3.158 4.158 1.00 86.94 127 ILE A N 1
ATOM 1010 C CA . ILE A 1 127 ? 0.535 3.388 5.018 1.00 86.94 127 ILE A CA 1
ATOM 1011 C C . ILE A 1 127 ? 1.823 3.269 4.206 1.00 86.94 127 ILE A C 1
ATOM 1013 O O . ILE A 1 127 ? 2.711 4.109 4.329 1.00 86.94 127 ILE A O 1
ATOM 1017 N N . THR A 1 128 ? 1.941 2.202 3.421 1.00 89.31 128 THR A N 1
ATOM 1018 C CA . THR A 1 128 ? 3.109 1.888 2.593 1.00 89.31 128 THR A CA 1
ATOM 1019 C C . THR A 1 128 ? 2.714 0.878 1.514 1.00 89.31 128 THR A C 1
ATOM 1021 O O . THR A 1 128 ? 1.682 0.212 1.644 1.00 89.31 128 THR A O 1
ATOM 1024 N N . ALA A 1 129 ? 3.534 0.758 0.477 1.00 90.25 129 ALA A N 1
ATOM 1025 C CA . ALA A 1 129 ? 3.446 -0.254 -0.562 1.00 90.25 129 ALA A CA 1
ATOM 1026 C C . ALA A 1 129 ? 4.843 -0.553 -1.111 1.00 90.25 129 ALA A C 1
ATOM 1028 O O . ALA A 1 129 ? 5.686 0.345 -1.150 1.00 90.25 129 ALA A O 1
ATOM 1029 N N . TYR A 1 130 ? 5.075 -1.812 -1.478 1.00 87.94 130 TYR A N 1
ATOM 1030 C CA . TYR A 1 130 ? 6.376 -2.309 -1.917 1.00 87.94 130 TYR A CA 1
ATOM 1031 C C . TYR A 1 130 ? 6.270 -3.632 -2.693 1.00 87.94 130 TYR A C 1
ATOM 1033 O O . TYR A 1 130 ? 5.235 -4.300 -2.661 1.00 87.94 130 TYR A O 1
ATOM 1041 N N . ASP A 1 131 ? 7.342 -4.009 -3.397 1.00 87.00 131 ASP A N 1
ATOM 1042 C CA . ASP A 1 131 ? 7.410 -5.169 -4.315 1.00 87.00 131 ASP A CA 1
ATOM 1043 C C . ASP A 1 131 ? 7.252 -6.53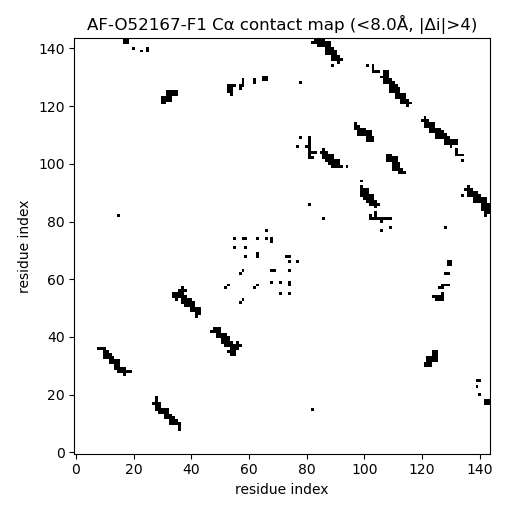5 -3.617 1.00 87.00 131 ASP A C 1
ATOM 1045 O O . ASP A 1 131 ? 6.876 -7.523 -4.254 1.00 87.00 131 ASP A O 1
ATOM 1049 N N . ARG A 1 132 ? 7.541 -6.599 -2.309 1.00 77.81 132 ARG A N 1
ATOM 1050 C CA . ARG A 1 132 ? 7.702 -7.869 -1.594 1.00 77.81 132 ARG A CA 1
ATOM 1051 C C . ARG A 1 132 ? 6.407 -8.671 -1.583 1.00 77.81 132 ARG A C 1
ATOM 1053 O O . ARG A 1 132 ? 5.350 -8.182 -1.201 1.00 77.81 132 ARG A O 1
ATOM 1060 N N . LYS A 1 133 ? 6.543 -9.957 -1.882 1.00 70.88 133 LYS A N 1
ATOM 1061 C CA . LYS A 1 133 ? 5.444 -10.926 -1.894 1.00 70.88 133 LYS A 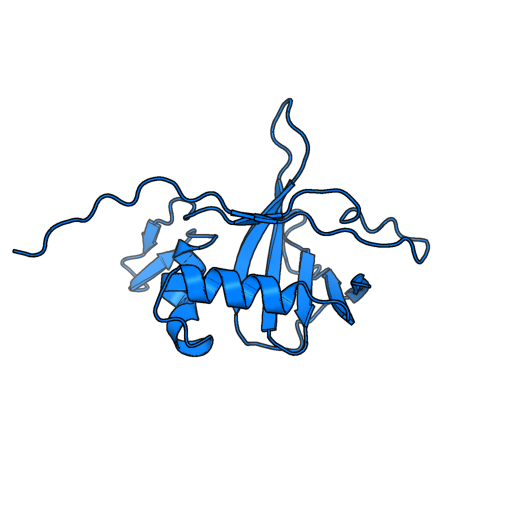CA 1
ATOM 1062 C C . LYS A 1 133 ? 5.511 -11.844 -0.674 1.00 70.88 133 LYS A C 1
ATOM 1064 O O . LYS A 1 133 ? 6.555 -11.968 -0.025 1.00 70.88 133 LYS A O 1
ATOM 1069 N N . SER A 1 134 ? 4.387 -12.477 -0.377 1.00 77.69 134 SER A N 1
ATOM 1070 C CA . SER A 1 134 ? 4.149 -13.431 0.702 1.00 77.69 134 SER A CA 1
ATOM 1071 C C . SER A 1 134 ? 4.225 -12.810 2.093 1.00 77.69 134 SER A C 1
ATOM 1073 O O . SER A 1 134 ? 5.089 -13.153 2.910 1.00 77.69 134 SER A O 1
ATOM 1075 N N . HIS A 1 135 ? 3.314 -11.878 2.381 1.00 79.62 135 HIS A N 1
ATOM 1076 C CA . HIS A 1 135 ? 3.210 -11.340 3.732 1.00 79.62 135 HIS A CA 1
ATOM 1077 C C . HIS A 1 135 ? 2.728 -12.426 4.710 1.00 79.62 135 HIS A C 1
ATOM 1079 O O . HIS A 1 135 ? 1.734 -13.100 4.437 1.00 79.62 135 HIS A O 1
ATOM 1085 N N . PRO A 1 136 ? 3.375 -12.605 5.877 1.00 78.06 136 PRO A N 1
ATOM 1086 C CA . PRO A 1 136 ? 2.850 -13.503 6.896 1.00 78.06 136 PRO A CA 1
ATOM 1087 C C . PRO A 1 136 ? 1.507 -12.962 7.396 1.00 78.06 136 PRO A C 1
ATOM 1089 O O . PRO A 1 136 ? 1.434 -11.873 7.958 1.00 78.06 136 PRO A O 1
ATOM 1092 N N . GLY A 1 137 ? 0.434 -13.718 7.199 1.00 79.44 137 GLY A N 1
ATOM 1093 C CA . GLY A 1 137 ? -0.903 -13.289 7.585 1.00 79.44 137 GLY A CA 1
ATOM 1094 C C . GLY A 1 137 ? -1.945 -14.367 7.341 1.00 79.44 137 GLY A C 1
ATOM 1095 O O . GLY A 1 137 ? -1.685 -15.384 6.702 1.00 79.44 137 GLY A O 1
ATOM 1096 N N . THR A 1 138 ? -3.140 -14.147 7.880 1.00 82.44 138 THR A N 1
ATOM 1097 C CA . THR A 1 138 ? -4.303 -14.988 7.587 1.00 82.44 138 THR A CA 1
ATOM 1098 C C . THR A 1 138 ? -5.071 -14.377 6.428 1.00 82.44 138 THR A C 1
ATOM 1100 O O . THR A 1 138 ? -5.527 -13.235 6.530 1.00 82.44 138 THR A O 1
ATOM 1103 N N . LYS A 1 139 ? -5.236 -15.135 5.342 1.00 84.00 139 LYS A N 1
ATOM 1104 C CA . LYS A 1 139 ? -6.075 -14.731 4.214 1.00 84.00 139 LYS A CA 1
ATOM 1105 C C . LYS A 1 139 ? -7.532 -14.637 4.648 1.00 84.00 139 LYS A C 1
ATOM 1107 O O . LYS A 1 139 ? -8.113 -15.612 5.115 1.00 84.00 139 LYS A O 1
ATOM 1112 N N . LEU A 1 140 ? -8.111 -13.455 4.478 1.00 80.62 140 LEU A N 1
ATOM 1113 C CA . LEU A 1 140 ? -9.527 -13.208 4.716 1.00 80.62 140 LEU A CA 1
ATOM 1114 C C . LEU A 1 140 ? -10.356 -13.346 3.449 1.00 80.62 140 LEU A C 1
ATOM 1116 O O . LEU A 1 140 ? -11.477 -13.845 3.498 1.00 80.62 140 LEU A O 1
ATOM 1120 N N . HIS A 1 141 ? -9.844 -12.812 2.341 1.00 79.12 141 HIS A N 1
ATOM 1121 C CA . HIS A 1 141 ? -10.628 -12.629 1.129 1.00 79.12 141 HIS A CA 1
ATOM 1122 C C . HIS A 1 141 ? -9.728 -12.450 -0.099 1.00 79.12 141 HIS A C 1
ATOM 1124 O O . HIS A 1 141 ? -8.516 -12.274 0.030 1.00 79.12 141 HIS A O 1
ATOM 1130 N N . THR A 1 142 ? -10.334 -12.470 -1.283 1.00 80.12 142 THR A N 1
ATOM 1131 C CA . THR A 1 142 ? -9.689 -12.157 -2.561 1.00 80.12 142 THR A CA 1
ATOM 1132 C C . THR A 1 142 ? -10.536 -11.119 -3.293 1.00 80.12 142 THR A C 1
ATOM 1134 O O . THR A 1 142 ? -11.749 -11.289 -3.365 1.00 80.12 142 THR A O 1
ATOM 1137 N N . LEU A 1 143 ? -9.917 -10.051 -3.806 1.00 75.75 143 LEU A N 1
ATOM 1138 C CA . LEU A 1 143 ? -10.577 -9.083 -4.688 1.00 75.75 143 LEU A CA 1
ATOM 1139 C C . LEU A 1 143 ? -11.129 -9.811 -5.911 1.00 75.75 143 LEU A C 1
ATOM 1141 O O . LEU A 1 143 ? -10.428 -10.650 -6.477 1.00 75.75 143 LEU A O 1
ATOM 1145 N N . ILE A 1 144 ? -12.352 -9.489 -6.328 1.00 65.50 144 ILE A N 1
ATOM 1146 C CA . ILE A 1 144 ? -12.946 -10.043 -7.549 1.00 65.50 144 ILE A CA 1
ATOM 1147 C C . ILE A 1 144 ? -13.190 -8.966 -8.591 1.00 65.50 144 ILE A C 1
ATOM 1149 O O . ILE A 1 144 ? -13.389 -7.801 -8.180 1.00 65.50 144 ILE A O 1
#

Nearest PDB structures (foldseek):
  8f5o-assembly1_C  TM=7.242E-01  e=7.952E+00  Leishmania tarentolae
  5fnz-assembly1_B  TM=2.272E-01  e=4.019E+00  Corynebacterium ammoniagenes

Organism: Salmonella berta (NCBI:txid28142)

Solvent-accessible surface area (backbone atoms only — not comparable to full-atom values): 8301 Å² total; per-residue (Å²): 139,82,81,84,75,82,83,72,91,65,77,54,76,45,83,56,74,52,75,94,71,70,101,58,85,66,81,59,53,79,34,46,36,34,44,43,61,46,51,86,41,50,75,39,79,91,75,74,38,78,40,76,41,25,11,49,45,31,23,56,76,76,27,20,75,80,64,67,37,88,49,74,64,46,49,52,54,53,52,53,57,25,71,35,67,68,13,35,33,26,40,26,89,88,38,58,98,53,46,29,42,34,40,34,30,100,71,12,27,36,34,28,26,64,44,72,56,89,98,51,83,54,31,32,36,40,40,41,49,43,56,67,73,83,77,81,53,50,78,71,47,62,39,96

Radius of gyration: 15.79 Å; Cα contacts (8 Å, |Δi|>4): 281; chains: 1; bounding box: 40×44×27 Å

pLDDT: mean 71.58, std 19.72, range [24.84, 93.31]